Protein AF-A0A947SH26-F1 (afdb_monomer_lite)

Sequence (167 aa):
MDYVLNAITGLGPSLIIAGIAAYLAVWQFRRQKHWEHRFSAYMAILNALYMMTEYSSVFFEAEQNSMPFPDDQKKILAKRYREGQDELWKQVAIGGLVLPRGTIKSIQELLNAARSAQNTMDLLKANADESDVLFRGIETLVAAARKDLGLRDLYLLPMLPRREQSK

Structure (mmCIF, N/CA/C/O backbone):
data_AF-A0A947SH26-F1
#
_entry.id   AF-A0A947SH26-F1
#
loop_
_atom_site.group_PDB
_atom_site.id
_atom_site.type_symbol
_atom_site.label_atom_id
_atom_site.label_alt_id
_atom_site.label_comp_id
_atom_site.label_asym_id
_atom_site.label_entity_id
_atom_site.label_seq_id
_atom_site.pdbx_PDB_ins_code
_atom_site.Cartn_x
_atom_site.Cartn_y
_atom_site.Cartn_z
_atom_site.occupancy
_atom_site.B_iso_or_equiv
_atom_site.auth_seq_id
_atom_site.auth_comp_id
_atom_site.auth_asym_id
_atom_site.auth_atom_id
_atom_site.pdbx_PDB_model_num
ATOM 1 N N . MET A 1 1 ? 46.366 7.787 -48.698 1.00 59.09 1 MET A N 1
ATOM 2 C CA . MET A 1 1 ? 45.012 7.187 -48.607 1.00 59.09 1 MET A CA 1
ATOM 3 C C . MET A 1 1 ? 44.718 6.631 -47.211 1.00 59.09 1 MET A C 1
ATOM 5 O O . MET A 1 1 ? 43.557 6.398 -46.901 1.00 59.09 1 MET A O 1
ATOM 9 N N . ASP A 1 2 ? 45.719 6.512 -46.335 1.00 66.50 2 ASP A N 1
ATOM 10 C CA . ASP A 1 2 ? 45.602 5.853 -45.022 1.00 66.50 2 ASP A CA 1
ATOM 11 C C . ASP A 1 2 ? 44.762 6.630 -43.992 1.00 66.50 2 ASP A C 1
ATOM 13 O O . ASP A 1 2 ? 44.146 6.044 -43.107 1.00 66.50 2 ASP A O 1
ATOM 17 N N . TYR A 1 3 ? 44.646 7.953 -44.145 1.00 68.69 3 TYR A N 1
ATOM 18 C CA . TYR A 1 3 ? 43.836 8.801 -43.261 1.00 68.69 3 TYR A CA 1
ATOM 19 C C . TYR A 1 3 ? 42.326 8.543 -43.370 1.00 68.69 3 TYR A C 1
ATOM 21 O O . TYR A 1 3 ? 41.616 8.635 -42.373 1.00 68.69 3 TYR A O 1
ATOM 29 N N . VAL A 1 4 ? 41.829 8.184 -44.559 1.00 64.19 4 VAL A N 1
ATOM 30 C CA . VAL A 1 4 ? 40.400 7.894 -44.776 1.00 64.19 4 VAL A CA 1
ATOM 31 C C . VAL A 1 4 ? 40.036 6.527 -44.192 1.00 64.19 4 VAL A C 1
ATOM 33 O O . VAL A 1 4 ? 38.981 6.379 -43.580 1.00 64.19 4 VAL A O 1
ATOM 36 N N . LEU A 1 5 ? 40.941 5.548 -44.297 1.00 59.66 5 LEU A N 1
ATOM 37 C CA . LEU A 1 5 ? 40.754 4.220 -43.712 1.00 59.66 5 LEU A CA 1
ATOM 38 C C . LEU A 1 5 ? 40.770 4.269 -42.171 1.00 59.66 5 LEU A C 1
ATOM 40 O O . LEU A 1 5 ? 39.921 3.646 -41.540 1.00 59.66 5 LEU A O 1
ATOM 44 N N . ASN A 1 6 ? 41.665 5.073 -41.578 1.00 60.56 6 ASN A N 1
ATOM 45 C CA . ASN A 1 6 ? 41.752 5.283 -40.125 1.00 60.56 6 ASN A CA 1
ATOM 46 C C . ASN A 1 6 ? 40.577 6.096 -39.551 1.00 60.56 6 ASN A C 1
ATOM 48 O O . ASN A 1 6 ? 40.164 5.877 -38.412 1.00 60.56 6 ASN A O 1
ATOM 52 N N . ALA A 1 7 ? 40.003 7.016 -40.331 1.00 61.31 7 ALA A N 1
ATOM 53 C CA . ALA A 1 7 ? 38.805 7.748 -39.923 1.00 61.31 7 ALA A CA 1
ATOM 54 C C . ALA A 1 7 ? 37.559 6.840 -39.880 1.00 61.31 7 ALA A C 1
ATOM 56 O O . ALA A 1 7 ? 36.752 6.938 -38.956 1.00 61.31 7 ALA A O 1
ATOM 57 N N . ILE A 1 8 ? 37.414 5.917 -40.836 1.00 60.09 8 ILE A N 1
ATOM 58 C CA . ILE A 1 8 ? 36.267 4.994 -40.905 1.00 60.09 8 ILE A CA 1
ATOM 59 C C . ILE A 1 8 ? 36.346 3.916 -39.809 1.00 60.09 8 ILE A C 1
ATOM 61 O O . ILE A 1 8 ? 35.326 3.595 -39.193 1.00 60.09 8 ILE A O 1
ATOM 65 N N . THR A 1 9 ? 37.542 3.402 -39.500 1.00 63.28 9 THR A N 1
ATOM 66 C CA . THR A 1 9 ? 37.737 2.414 -38.421 1.00 63.28 9 THR A CA 1
ATOM 67 C C . THR A 1 9 ? 37.549 2.997 -37.017 1.00 63.28 9 THR A C 1
ATOM 69 O O . THR A 1 9 ? 37.155 2.259 -36.117 1.00 63.28 9 THR A O 1
ATOM 72 N N . GLY A 1 10 ? 37.745 4.307 -36.819 1.00 63.56 10 GLY A N 1
ATOM 73 C CA . GLY A 1 10 ? 37.481 4.980 -35.537 1.00 63.56 10 GLY A CA 1
ATOM 74 C C . GLY A 1 10 ? 36.021 5.413 -35.318 1.00 63.56 10 GLY A C 1
ATOM 75 O O . GLY A 1 10 ? 35.520 5.392 -34.189 1.00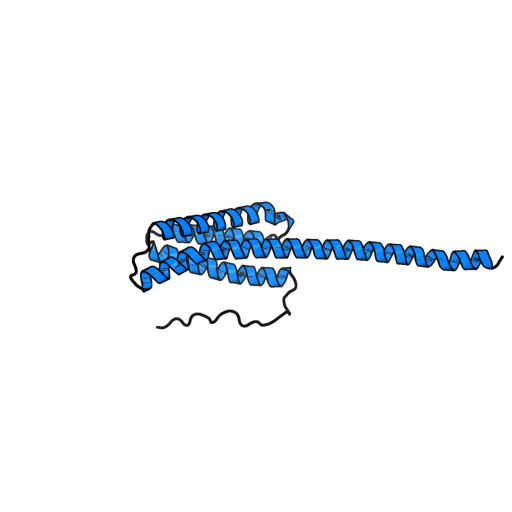 63.56 10 GLY A O 1
ATOM 76 N N . LEU A 1 11 ? 35.308 5.793 -36.384 1.00 69.50 11 LEU A N 1
ATOM 77 C CA . LEU A 1 11 ? 33.949 6.349 -36.282 1.00 69.50 11 LEU A CA 1
ATOM 78 C C . LEU A 1 11 ? 32.844 5.282 -36.232 1.00 69.50 11 LEU A C 1
ATOM 80 O O . LEU A 1 11 ? 31.834 5.476 -35.559 1.00 69.50 11 LEU A O 1
ATOM 84 N N . GLY A 1 12 ? 33.027 4.135 -36.891 1.00 77.12 12 GLY A N 1
ATOM 85 C CA . GLY A 1 12 ? 32.035 3.051 -36.872 1.00 77.12 12 GLY A CA 1
ATOM 86 C C . GLY A 1 12 ? 31.756 2.491 -35.465 1.00 77.12 12 GLY A C 1
ATOM 87 O O . GLY A 1 12 ? 30.602 2.486 -35.029 1.00 77.12 12 GLY A O 1
ATOM 88 N N . PRO A 1 13 ? 32.785 2.061 -34.709 1.00 84.00 13 PRO A N 1
ATOM 89 C CA . PRO A 1 13 ? 32.598 1.484 -33.377 1.00 84.00 13 PRO A CA 1
ATOM 90 C C . PRO A 1 13 ? 32.034 2.476 -32.354 1.00 84.00 13 PRO A C 1
ATOM 92 O O . PRO A 1 13 ? 31.225 2.096 -31.510 1.00 84.00 13 PRO A O 1
ATOM 95 N N . SER A 1 14 ? 32.421 3.753 -32.435 1.00 82.31 14 SER A N 1
ATOM 96 C CA . SER A 1 14 ? 31.967 4.783 -31.492 1.00 82.31 14 SER A CA 1
ATOM 97 C C . SER A 1 14 ? 30.472 5.087 -31.628 1.00 82.31 14 SER A C 1
ATOM 99 O O . SER A 1 14 ? 29.795 5.238 -30.611 1.00 82.31 14 SER A O 1
ATOM 101 N N . LEU A 1 15 ? 29.920 5.071 -32.846 1.00 87.06 15 LEU A N 1
ATOM 102 C CA . LEU A 1 15 ? 28.475 5.207 -33.070 1.00 87.06 15 LEU A CA 1
ATOM 103 C C . LEU A 1 15 ? 27.681 4.014 -32.519 1.00 87.06 15 LEU A C 1
ATOM 105 O O . LEU A 1 15 ? 26.621 4.205 -31.921 1.00 87.06 15 LEU A O 1
ATOM 109 N N . ILE A 1 16 ? 28.203 2.791 -32.662 1.00 88.56 16 ILE A N 1
ATOM 110 C CA . ILE A 1 16 ? 27.569 1.582 -32.112 1.00 88.56 16 ILE A CA 1
ATOM 111 C C . ILE A 1 16 ? 27.560 1.637 -30.580 1.00 88.56 16 ILE A C 1
ATOM 113 O O . ILE A 1 16 ? 26.519 1.414 -29.960 1.00 88.56 16 IL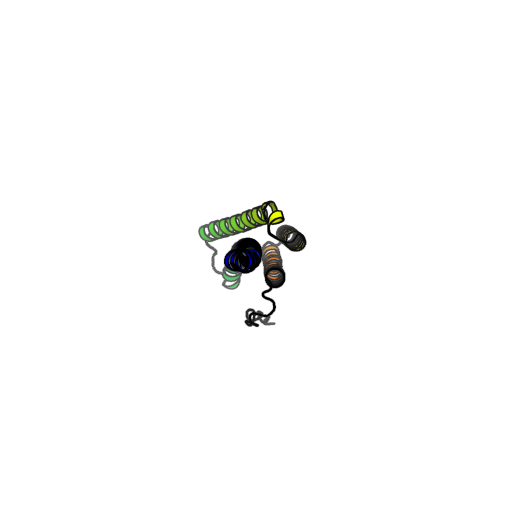E A O 1
ATOM 117 N N . ILE A 1 17 ? 28.694 1.986 -29.965 1.00 90.94 17 ILE A N 1
ATOM 118 C CA . ILE A 1 17 ? 28.809 2.117 -28.505 1.00 90.94 17 ILE A CA 1
ATOM 119 C C . ILE A 1 17 ? 27.865 3.208 -27.987 1.00 90.94 17 ILE A C 1
ATOM 121 O O . ILE A 1 17 ? 27.149 2.974 -27.013 1.00 90.94 17 ILE A O 1
ATOM 125 N N . ALA A 1 18 ? 27.805 4.366 -28.651 1.00 90.81 18 ALA A N 1
ATOM 126 C CA . ALA A 1 18 ? 26.888 5.444 -28.284 1.00 90.81 18 ALA A CA 1
ATOM 127 C C . ALA A 1 18 ? 25.416 5.003 -28.366 1.00 90.81 18 ALA A C 1
ATOM 129 O O . ALA A 1 18 ? 24.635 5.291 -27.457 1.00 90.81 18 ALA A O 1
ATOM 130 N N . GLY A 1 19 ? 25.043 4.249 -29.406 1.00 92.69 19 GLY A N 1
ATOM 131 C CA . GLY A 1 19 ? 23.696 3.693 -29.552 1.00 92.69 19 GLY A CA 1
ATOM 132 C C . GLY A 1 19 ? 23.328 2.712 -28.434 1.00 92.69 19 GLY A C 1
ATOM 133 O O . GLY A 1 19 ? 22.252 2.823 -27.843 1.00 92.69 19 GLY A O 1
ATOM 134 N N . ILE A 1 20 ? 24.235 1.792 -28.090 1.00 93.81 20 ILE A N 1
ATOM 135 C CA . ILE A 1 20 ? 24.034 0.832 -26.992 1.00 93.81 20 ILE A CA 1
ATOM 136 C C . ILE A 1 20 ? 23.919 1.563 -25.651 1.00 93.81 20 ILE A C 1
ATOM 138 O O . ILE A 1 20 ? 23.008 1.277 -24.873 1.00 93.81 20 ILE A O 1
ATOM 142 N N . ALA A 1 21 ? 24.800 2.530 -25.389 1.00 92.06 21 ALA A N 1
ATOM 143 C CA . ALA A 1 21 ? 24.772 3.317 -24.161 1.00 92.06 21 ALA A CA 1
ATOM 144 C C . ALA A 1 21 ? 23.452 4.091 -24.013 1.00 92.06 21 ALA A C 1
ATOM 146 O O . ALA A 1 21 ? 22.831 4.046 -22.951 1.00 92.06 21 ALA A O 1
ATOM 147 N N . ALA A 1 22 ? 22.977 4.736 -25.084 1.00 93.12 22 ALA A N 1
ATOM 148 C CA . ALA A 1 22 ? 21.700 5.446 -25.084 1.00 93.12 22 ALA A CA 1
ATOM 149 C C . ALA A 1 22 ? 20.514 4.500 -24.828 1.00 93.12 22 ALA A C 1
ATOM 151 O O . ALA A 1 22 ? 19.639 4.806 -24.014 1.00 93.12 22 ALA A O 1
ATOM 152 N N . TYR A 1 23 ? 20.498 3.327 -25.468 1.00 92.88 23 TYR A N 1
ATOM 153 C CA . TYR A 1 23 ? 19.465 2.314 -25.245 1.00 92.88 23 TYR A CA 1
ATOM 154 C C . TYR A 1 23 ? 19.439 1.826 -23.788 1.00 92.88 23 TYR A C 1
ATOM 156 O O . TYR A 1 23 ? 18.374 1.790 -23.165 1.00 92.88 23 TYR A O 1
ATOM 164 N N . LEU A 1 24 ? 20.607 1.506 -23.221 1.00 92.75 24 LEU A N 1
ATOM 165 C CA . LEU A 1 24 ? 20.733 1.074 -21.827 1.00 92.75 24 LEU A CA 1
ATOM 166 C C . LEU A 1 24 ? 20.297 2.167 -20.849 1.00 92.75 24 LEU A C 1
ATOM 168 O O . LEU A 1 24 ? 19.579 1.867 -19.895 1.00 92.75 24 LEU A O 1
ATOM 172 N N . ALA A 1 25 ? 20.661 3.424 -21.107 1.00 91.44 25 ALA A N 1
ATOM 173 C CA . ALA A 1 25 ? 20.253 4.555 -20.282 1.00 91.44 25 ALA A CA 1
ATOM 174 C C . ALA A 1 25 ? 18.725 4.721 -20.262 1.00 91.44 25 ALA A C 1
ATOM 176 O O . ALA A 1 25 ? 18.125 4.837 -19.192 1.00 91.44 25 ALA A O 1
ATOM 177 N N . VAL A 1 26 ? 18.069 4.659 -21.428 1.00 93.75 26 VAL A N 1
ATOM 178 C CA . VAL A 1 26 ? 16.600 4.732 -21.521 1.00 93.75 26 VAL A CA 1
ATOM 179 C C . VAL A 1 26 ? 15.944 3.550 -20.809 1.00 93.75 26 VAL A C 1
ATOM 181 O O . VAL A 1 26 ? 14.953 3.727 -20.094 1.00 93.75 26 VAL A O 1
ATOM 184 N N . TRP A 1 27 ? 16.482 2.345 -20.983 1.00 92.69 27 TRP A N 1
ATOM 185 C CA . TRP A 1 27 ? 15.967 1.149 -20.324 1.00 92.69 27 TRP A CA 1
ATOM 186 C C . TRP A 1 27 ? 16.087 1.238 -18.797 1.00 92.69 27 TRP A C 1
ATOM 188 O O . TRP A 1 27 ? 15.107 0.998 -18.086 1.00 92.69 27 TRP A O 1
ATOM 198 N N . GLN A 1 28 ? 17.251 1.650 -18.292 1.00 93.31 28 GLN A N 1
ATOM 199 C CA . GLN A 1 28 ? 17.493 1.851 -16.867 1.00 93.31 28 GLN A CA 1
ATOM 200 C C . GLN A 1 28 ? 16.559 2.916 -16.288 1.00 93.31 28 GLN A C 1
ATOM 202 O O . GLN A 1 28 ? 15.940 2.673 -15.253 1.00 93.31 28 GLN A O 1
ATOM 207 N N . PHE A 1 29 ? 16.392 4.047 -16.976 1.00 92.81 29 PHE A N 1
ATOM 208 C CA . PHE A 1 29 ? 15.495 5.116 -16.543 1.00 92.81 29 PHE A CA 1
ATOM 209 C C . PHE A 1 29 ? 14.039 4.643 -16.444 1.00 92.81 29 PHE A C 1
ATOM 211 O O . PHE A 1 29 ? 13.371 4.876 -15.438 1.00 92.81 29 PHE A O 1
ATOM 218 N N . ARG A 1 30 ? 13.543 3.909 -17.451 1.00 92.50 30 ARG A N 1
ATOM 219 C CA . ARG A 1 30 ? 12.188 3.329 -17.411 1.00 92.50 30 ARG A CA 1
ATOM 220 C C . ARG A 1 30 ? 12.024 2.358 -16.248 1.00 92.50 30 ARG A C 1
ATOM 222 O O . ARG A 1 30 ? 10.996 2.385 -15.579 1.00 92.50 30 ARG A O 1
ATOM 229 N N . ARG A 1 31 ? 13.032 1.520 -15.992 1.00 91.44 31 ARG A N 1
ATOM 230 C CA . ARG A 1 31 ? 13.019 0.565 -14.880 1.00 91.44 31 ARG A CA 1
ATOM 231 C C . ARG A 1 31 ? 13.014 1.269 -13.522 1.00 91.44 31 ARG A C 1
ATOM 233 O O . ARG A 1 31 ? 12.243 0.867 -12.657 1.00 91.44 31 ARG A O 1
ATOM 240 N N . GLN A 1 32 ? 13.828 2.310 -13.347 1.00 92.81 32 GLN A N 1
ATOM 241 C CA . GLN A 1 32 ? 13.851 3.128 -12.130 1.00 92.81 32 GLN A CA 1
ATOM 242 C C . GLN A 1 32 ? 12.503 3.812 -11.904 1.00 92.81 32 GLN A C 1
ATOM 244 O O . GLN A 1 32 ? 11.894 3.623 -10.858 1.00 92.81 32 GLN A O 1
ATOM 249 N N . LYS A 1 33 ? 11.969 4.487 -12.925 1.00 94.12 33 LYS A N 1
ATOM 250 C CA . LYS A 1 33 ? 10.671 5.163 -12.839 1.00 94.12 33 LYS A CA 1
ATOM 251 C C . LYS A 1 33 ? 9.522 4.198 -12.536 1.00 94.12 33 LYS A C 1
ATOM 253 O O . LYS A 1 33 ? 8.643 4.496 -11.733 1.00 94.12 33 LYS A O 1
ATOM 258 N N . HIS A 1 34 ? 9.530 3.013 -13.147 1.00 92.25 34 HIS A N 1
ATOM 259 C CA . HIS A 1 34 ? 8.541 1.972 -12.853 1.00 92.25 34 HIS A CA 1
ATOM 260 C C . HIS A 1 34 ? 8.649 1.461 -11.412 1.00 92.25 34 HIS A C 1
ATOM 262 O O . HIS A 1 34 ? 7.633 1.254 -10.749 1.00 92.25 34 HIS A O 1
ATOM 268 N N . TRP A 1 35 ? 9.874 1.289 -10.909 1.00 93.81 35 TRP A N 1
ATOM 269 C CA . TRP A 1 35 ? 10.126 0.919 -9.517 1.00 93.81 35 TRP A CA 1
ATOM 270 C C . TRP A 1 35 ? 9.635 2.001 -8.544 1.00 93.81 35 TRP A C 1
ATOM 272 O O . TRP A 1 35 ? 8.934 1.678 -7.588 1.00 93.81 35 TRP A O 1
ATOM 282 N N . GLU A 1 36 ? 9.909 3.277 -8.822 1.00 94.62 36 GLU A N 1
ATOM 283 C CA . GLU A 1 36 ? 9.442 4.418 -8.019 1.00 94.62 36 GLU A CA 1
ATOM 284 C C . GLU A 1 36 ? 7.914 4.494 -7.967 1.00 94.62 36 GLU A C 1
ATOM 286 O O . GLU A 1 36 ? 7.338 4.659 -6.892 1.00 94.62 36 GLU A O 1
ATOM 291 N N . HIS A 1 37 ? 7.239 4.312 -9.107 1.00 94.88 37 HIS A N 1
ATOM 292 C CA . HIS A 1 37 ? 5.777 4.279 -9.151 1.00 94.88 37 HIS A CA 1
ATOM 293 C C . HIS A 1 37 ? 5.205 3.140 -8.304 1.00 94.88 37 HIS A C 1
ATOM 295 O O . HIS A 1 37 ? 4.245 3.354 -7.564 1.00 94.88 37 HIS A O 1
ATOM 301 N N . ARG A 1 38 ? 5.809 1.946 -8.357 1.00 94.31 38 ARG A N 1
ATOM 302 C CA . ARG A 1 38 ? 5.409 0.815 -7.505 1.00 94.31 38 ARG A CA 1
ATOM 303 C C . ARG A 1 38 ? 5.620 1.103 -6.033 1.00 94.31 38 ARG A C 1
ATOM 305 O O . ARG A 1 38 ? 4.709 0.878 -5.243 1.00 94.31 38 ARG A O 1
ATOM 312 N N . PHE A 1 39 ? 6.792 1.612 -5.671 1.00 95.31 39 PHE A N 1
ATOM 313 C CA . PHE A 1 39 ? 7.101 1.979 -4.296 1.00 95.31 39 PHE A CA 1
ATOM 314 C C . PHE A 1 39 ? 6.099 3.010 -3.764 1.00 95.31 39 PHE A C 1
ATOM 316 O O . PHE A 1 39 ? 5.522 2.817 -2.697 1.00 95.31 39 PHE A O 1
ATOM 323 N N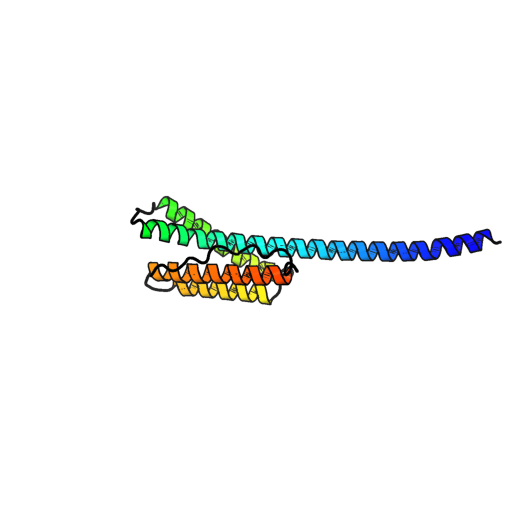 . SER A 1 40 ? 5.818 4.055 -4.546 1.00 95.81 40 SER A N 1
ATOM 324 C CA . SER A 1 40 ? 4.835 5.084 -4.202 1.00 95.81 40 SER A CA 1
ATOM 325 C C . SER A 1 40 ? 3.424 4.511 -4.028 1.00 95.81 40 SER A C 1
ATOM 327 O O . SER A 1 40 ? 2.763 4.833 -3.042 1.00 95.81 40 SER A O 1
ATOM 329 N N . ALA A 1 41 ? 2.986 3.613 -4.917 1.00 95.75 41 ALA A N 1
ATOM 330 C CA . ALA A 1 41 ? 1.690 2.947 -4.798 1.00 95.75 41 ALA A CA 1
ATOM 331 C C . ALA A 1 41 ? 1.602 2.087 -3.524 1.00 95.75 41 ALA A C 1
ATOM 333 O O . ALA A 1 41 ? 0.623 2.177 -2.784 1.00 95.75 41 ALA A O 1
ATOM 334 N N . TYR A 1 42 ? 2.643 1.304 -3.217 1.00 95.88 42 TYR A N 1
ATOM 335 C CA . TYR A 1 42 ? 2.705 0.529 -1.976 1.00 95.88 42 TYR A CA 1
ATOM 336 C C . TYR A 1 42 ? 2.672 1.420 -0.731 1.00 95.88 42 TYR A C 1
ATOM 338 O O . TYR A 1 42 ? 1.936 1.119 0.204 1.00 95.88 42 TYR A O 1
ATOM 346 N N . MET A 1 43 ? 3.411 2.532 -0.721 1.00 96.38 43 MET A N 1
ATOM 347 C CA . MET A 1 43 ? 3.385 3.486 0.392 1.00 96.38 43 MET A CA 1
ATOM 348 C C . MET A 1 43 ? 2.002 4.116 0.582 1.00 96.38 43 MET A C 1
ATOM 350 O O . MET A 1 43 ? 1.544 4.234 1.715 1.00 96.38 43 MET A O 1
ATOM 354 N N . ALA A 1 44 ? 1.313 4.473 -0.505 1.00 96.19 44 ALA A N 1
ATOM 355 C CA . ALA A 1 44 ? -0.052 4.992 -0.435 1.00 96.19 44 ALA A CA 1
ATOM 356 C C . ALA A 1 44 ? -1.018 3.962 0.176 1.00 96.19 44 ALA A C 1
ATOM 358 O O . ALA A 1 44 ? -1.777 4.300 1.081 1.00 96.19 44 ALA A O 1
ATOM 359 N N . ILE A 1 45 ? -0.931 2.697 -0.250 1.00 96.50 45 ILE A N 1
ATOM 360 C CA . ILE A 1 45 ? -1.736 1.589 0.290 1.00 96.50 45 ILE A CA 1
ATOM 361 C C . ILE A 1 45 ? -1.457 1.365 1.781 1.00 96.50 45 ILE A C 1
ATOM 363 O O . ILE A 1 45 ? -2.391 1.243 2.569 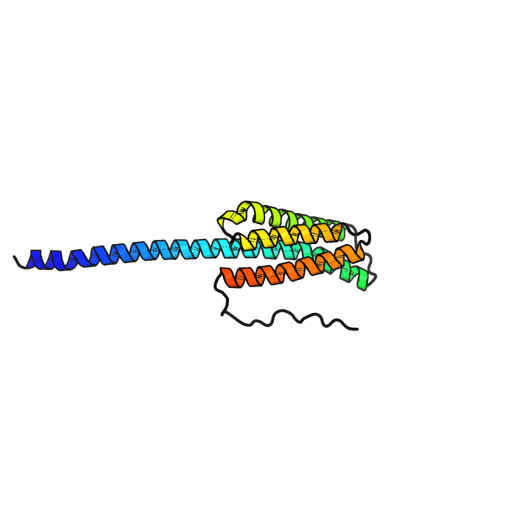1.00 96.50 45 ILE A O 1
ATOM 367 N N . LEU A 1 46 ? -0.184 1.314 2.180 1.00 95.94 46 LEU A N 1
ATOM 368 C CA . LEU A 1 46 ? 0.197 1.081 3.575 1.00 95.94 46 LEU A CA 1
ATOM 369 C C . LEU A 1 46 ? -0.233 2.235 4.484 1.00 95.94 46 LEU A C 1
ATOM 371 O O . LEU A 1 46 ? -0.747 1.988 5.570 1.00 95.94 46 LEU A O 1
ATOM 375 N N . ASN A 1 47 ? -0.090 3.481 4.028 1.00 96.31 47 ASN A N 1
ATOM 376 C CA . ASN A 1 47 ? -0.572 4.648 4.765 1.00 96.31 47 ASN A CA 1
ATOM 377 C C . ASN A 1 47 ? -2.097 4.629 4.917 1.00 96.31 47 ASN A C 1
ATOM 379 O O . ASN A 1 47 ? -2.607 4.914 5.996 1.00 96.31 47 ASN A O 1
ATOM 383 N N . ALA A 1 48 ? -2.823 4.258 3.862 1.00 96.38 48 ALA A N 1
ATOM 384 C CA . ALA A 1 48 ? -4.274 4.151 3.897 1.00 96.38 48 ALA A CA 1
ATOM 385 C C . ALA A 1 48 ? -4.748 3.064 4.883 1.00 96.38 48 ALA A C 1
ATOM 387 O O . ALA A 1 48 ? -5.652 3.305 5.681 1.00 96.38 48 ALA A O 1
ATOM 388 N N . LEU A 1 49 ? -4.081 1.904 4.907 1.00 95.00 49 LEU A N 1
ATOM 389 C CA . LEU A 1 49 ? -4.339 0.858 5.904 1.00 95.00 49 LEU A CA 1
ATOM 390 C C . LEU A 1 49 ? -4.015 1.318 7.323 1.00 95.00 49 LEU A C 1
ATOM 392 O O . LEU A 1 49 ? -4.781 1.044 8.242 1.00 95.00 49 LEU A O 1
ATOM 396 N N . TYR A 1 50 ? -2.916 2.050 7.504 1.00 94.00 50 TYR A N 1
ATOM 397 C CA . TYR A 1 50 ? -2.553 2.603 8.803 1.00 94.00 50 TYR A CA 1
ATOM 398 C C . TYR A 1 50 ? -3.637 3.553 9.340 1.00 94.00 50 TYR A C 1
ATOM 400 O O . TYR A 1 50 ? -4.049 3.423 10.494 1.00 94.00 50 TYR A O 1
ATOM 408 N N . MET A 1 51 ? -4.172 4.439 8.489 1.00 93.62 51 MET A N 1
ATOM 409 C CA . MET A 1 51 ? -5.297 5.320 8.845 1.00 93.62 51 MET A CA 1
ATOM 410 C C . MET A 1 51 ? -6.535 4.533 9.294 1.00 93.62 51 MET A C 1
ATOM 412 O O . MET A 1 51 ? -7.232 4.960 10.212 1.00 93.62 51 MET A O 1
ATOM 416 N N . MET A 1 52 ? -6.797 3.375 8.682 1.00 93.31 52 MET A N 1
ATOM 417 C CA . MET A 1 52 ? -7.895 2.499 9.097 1.00 93.31 52 MET A CA 1
ATOM 418 C C . MET A 1 52 ? -7.613 1.821 10.446 1.00 93.31 52 MET A C 1
ATOM 420 O O . MET A 1 52 ? -8.511 1.739 11.280 1.00 93.31 52 MET A O 1
ATOM 424 N N . THR A 1 53 ? -6.374 1.389 10.706 1.00 92.44 53 THR A N 1
ATOM 425 C CA . THR A 1 53 ? -6.008 0.757 11.989 1.00 92.44 53 THR A CA 1
ATOM 426 C C . THR A 1 53 ? -5.994 1.725 13.175 1.00 92.44 53 THR A C 1
ATOM 428 O O . THR A 1 53 ? -6.258 1.303 14.300 1.00 92.44 53 THR A O 1
ATOM 431 N N . GLU A 1 54 ? -5.726 3.016 12.938 1.00 90.06 54 GLU A N 1
ATOM 432 C CA . GLU A 1 54 ? -5.660 4.045 13.988 1.00 90.06 54 GLU A CA 1
ATOM 433 C C . GLU A 1 54 ? -7.002 4.200 14.724 1.00 90.06 54 GLU A C 1
ATOM 435 O O . GLU A 1 54 ? -7.032 4.360 15.945 1.00 90.06 54 GLU A O 1
ATOM 440 N N . TYR A 1 55 ? -8.125 4.096 14.001 1.00 85.62 55 TYR A N 1
ATOM 441 C CA . TYR A 1 55 ? -9.462 4.141 14.602 1.00 85.62 55 TYR A CA 1
ATOM 442 C C . TYR A 1 55 ? -9.619 3.058 15.673 1.00 85.62 55 TYR A C 1
ATOM 444 O O . TYR A 1 55 ? -10.005 3.347 16.808 1.00 85.62 55 TYR A O 1
ATOM 452 N N . SER A 1 56 ? -9.272 1.821 15.327 1.00 84.31 56 SER A N 1
ATOM 453 C CA . SER A 1 56 ? -9.465 0.685 16.217 1.00 84.31 56 SER A CA 1
ATOM 454 C C . SER A 1 56 ? -8.478 0.661 17.377 1.00 84.31 56 SER A C 1
ATOM 456 O O . SER A 1 56 ? -8.858 0.270 18.478 1.00 84.31 56 SER A O 1
ATOM 458 N N . SER A 1 57 ? -7.231 1.107 17.175 1.00 85.81 57 SER A N 1
ATOM 459 C CA . SER A 1 57 ? -6.253 1.176 18.267 1.00 85.81 57 SER A CA 1
ATOM 460 C C . SER A 1 57 ? -6.679 2.167 19.347 1.00 85.81 57 SER A C 1
ATOM 462 O O . SER A 1 57 ? -6.616 1.835 20.528 1.00 85.81 57 SER A O 1
ATOM 464 N N . VAL A 1 58 ? -7.159 3.350 18.946 1.00 86.44 58 VAL A N 1
ATOM 465 C CA . VAL A 1 58 ? -7.612 4.376 19.896 1.00 86.44 58 VAL A CA 1
ATOM 466 C C . VAL A 1 58 ? -8.914 3.951 20.575 1.00 86.44 58 VAL A C 1
ATOM 468 O O . VAL A 1 58 ? -9.061 4.133 21.782 1.00 86.44 58 VAL A O 1
ATOM 471 N N . PHE A 1 59 ? -9.847 3.350 19.827 1.00 83.44 59 PHE A N 1
ATOM 472 C CA . PHE A 1 59 ? -11.090 2.830 20.397 1.00 83.44 59 PHE A CA 1
ATOM 473 C C . PHE A 1 59 ? -10.815 1.770 21.475 1.00 83.44 59 PHE A C 1
ATOM 475 O O . PHE A 1 59 ? -11.343 1.864 22.581 1.00 83.44 59 PHE A O 1
ATOM 482 N N . PHE A 1 60 ? -9.933 0.810 21.177 1.00 83.06 60 PHE A N 1
ATOM 483 C CA . PHE A 1 60 ? -9.564 -0.255 22.108 1.00 83.06 60 PHE A CA 1
ATOM 484 C C . PHE A 1 60 ? -8.856 0.282 23.360 1.00 83.06 60 PHE A C 1
ATOM 486 O O . PHE A 1 60 ? -9.131 -0.173 24.466 1.00 83.06 60 PHE A O 1
ATOM 493 N N . GLU A 1 61 ? -7.966 1.269 23.213 1.00 85.50 61 GLU A N 1
ATOM 494 C CA . GLU A 1 61 ? -7.273 1.892 24.347 1.00 85.50 61 GLU A CA 1
ATOM 495 C C . GLU A 1 61 ? -8.231 2.672 25.261 1.00 85.50 61 GLU A C 1
ATOM 497 O O . GLU A 1 61 ? -8.129 2.578 26.486 1.00 85.50 61 GLU A O 1
ATOM 502 N N . ALA A 1 62 ? -9.187 3.412 24.691 1.00 86.06 62 ALA A N 1
ATOM 503 C CA . ALA A 1 62 ? -10.195 4.130 25.471 1.00 86.06 62 ALA A CA 1
ATOM 504 C C . ALA A 1 62 ? -11.063 3.161 26.287 1.00 86.06 62 ALA A C 1
ATOM 506 O O . ALA A 1 62 ? -11.294 3.376 27.478 1.00 86.06 62 ALA A O 1
ATOM 507 N N . GLU A 1 63 ? -11.486 2.064 25.666 1.00 84.06 63 GLU A N 1
ATOM 508 C CA . GLU A 1 63 ? -12.306 1.043 26.307 1.00 84.06 63 GLU A CA 1
ATOM 509 C C . GLU A 1 63 ? -11.551 0.259 27.384 1.00 84.06 63 GLU A C 1
ATOM 511 O O . GLU A 1 63 ? -12.053 0.111 28.500 1.00 84.06 63 GLU A O 1
ATOM 516 N N . GLN A 1 64 ? -10.315 -0.165 27.099 1.00 85.62 64 GLN A N 1
ATOM 517 C CA . GLN A 1 64 ? -9.458 -0.860 28.062 1.00 85.62 64 GLN A CA 1
ATOM 518 C C . GLN A 1 64 ? -9.230 -0.027 29.330 1.00 85.62 64 GLN A C 1
ATOM 520 O O . GLN A 1 64 ? -9.191 -0.571 30.433 1.00 85.62 64 GLN A O 1
ATOM 525 N N . ASN A 1 65 ? -9.111 1.293 29.184 1.00 88.00 65 ASN A N 1
ATOM 526 C CA . ASN A 1 65 ? -8.917 2.210 30.303 1.00 88.00 65 ASN A CA 1
ATOM 527 C C . ASN A 1 65 ? -10.232 2.737 30.905 1.00 88.00 65 ASN A C 1
ATOM 529 O O . ASN A 1 65 ? -10.188 3.587 31.795 1.00 88.00 65 ASN A O 1
ATOM 533 N N . SER A 1 66 ? -11.396 2.270 30.430 1.00 86.88 66 SER A N 1
ATOM 534 C CA . SER A 1 66 ? -12.718 2.787 30.826 1.00 86.88 66 SER A CA 1
ATOM 535 C C . SER A 1 66 ? -12.826 4.317 30.713 1.00 86.88 66 SER A C 1
ATOM 537 O O . SER A 1 66 ? -13.535 4.965 31.487 1.00 86.88 66 SER A O 1
ATOM 539 N N . MET A 1 67 ? -12.095 4.913 29.767 1.00 86.12 67 MET A N 1
ATOM 540 C CA . MET A 1 67 ? -12.097 6.352 29.542 1.00 86.12 67 MET A CA 1
ATOM 541 C C . MET A 1 67 ? -13.261 6.737 28.623 1.00 86.12 67 MET A C 1
ATOM 543 O O . MET A 1 67 ? -13.525 6.048 27.635 1.00 86.12 67 MET A O 1
ATOM 547 N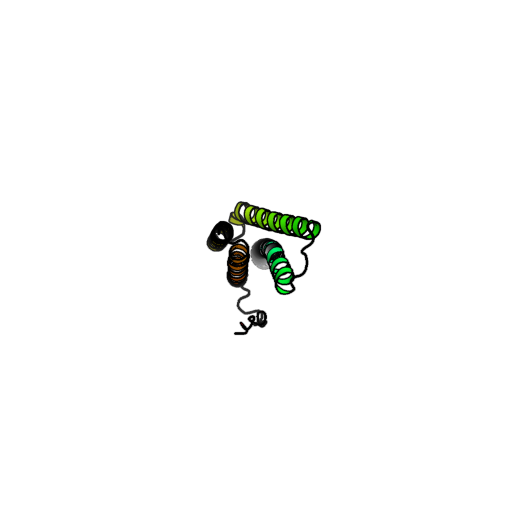 N . PRO A 1 68 ? -13.950 7.859 28.896 1.00 82.75 68 PRO A N 1
ATOM 548 C CA . PRO A 1 68 ? -14.956 8.369 27.980 1.00 82.75 68 PRO A CA 1
ATOM 549 C C . PRO A 1 68 ? -14.284 8.743 26.659 1.00 82.75 68 PRO A C 1
ATOM 551 O O . PRO A 1 68 ? -13.361 9.555 26.632 1.00 82.75 68 PRO A O 1
ATOM 554 N N . PHE A 1 69 ? -14.756 8.157 25.561 1.00 81.75 69 PHE A N 1
ATOM 555 C CA . PHE A 1 69 ? -14.251 8.453 24.228 1.00 81.75 69 PHE A CA 1
ATOM 556 C C . PHE A 1 69 ? -14.976 9.685 23.666 1.00 81.75 69 PHE A C 1
ATOM 558 O O . PHE A 1 69 ? -16.174 9.591 23.386 1.00 81.75 69 PHE A O 1
ATOM 565 N N . PRO A 1 70 ? -14.311 10.850 23.522 1.00 86.31 70 PRO A N 1
ATOM 566 C CA . PRO A 1 70 ? -14.997 12.080 23.141 1.00 86.31 70 PRO A CA 1
ATOM 567 C C . PRO A 1 70 ? -15.608 11.971 21.741 1.00 86.31 70 PRO A C 1
ATOM 569 O O . PRO A 1 70 ? -14.933 11.562 20.791 1.00 86.31 70 PRO A O 1
ATOM 572 N N . ASP A 1 71 ? -16.858 12.410 21.583 1.00 87.50 71 ASP A N 1
ATOM 573 C CA . ASP A 1 71 ? -17.581 12.331 20.306 1.00 87.50 71 ASP A CA 1
ATOM 574 C C . ASP A 1 71 ? -16.845 13.031 19.152 1.00 87.50 71 ASP A C 1
ATOM 576 O O . ASP A 1 71 ? -16.887 12.574 18.007 1.00 87.50 71 ASP A O 1
ATOM 580 N N . ASP A 1 72 ? -16.128 14.118 19.442 1.00 89.88 72 ASP A N 1
ATOM 581 C CA . ASP A 1 72 ? -15.345 14.844 18.441 1.00 89.88 72 ASP A CA 1
ATOM 582 C C . ASP A 1 72 ? -14.144 14.029 17.946 1.00 89.88 72 ASP A C 1
ATOM 584 O O . ASP A 1 72 ? -13.885 13.980 16.741 1.00 89.88 72 ASP A O 1
ATOM 588 N N . GLN A 1 73 ? -13.456 13.309 18.839 1.00 88.12 73 GLN A N 1
ATOM 589 C CA . GLN A 1 73 ? -12.369 12.405 18.449 1.00 88.12 73 GLN A CA 1
ATOM 590 C C . GLN A 1 73 ? -12.901 11.227 17.636 1.00 88.12 73 GLN A C 1
ATOM 592 O O . GLN A 1 73 ? -12.328 10.886 16.599 1.00 88.12 73 GLN A O 1
ATOM 597 N N . LYS A 1 74 ? -14.047 10.664 18.036 1.00 88.44 74 LYS A N 1
ATOM 598 C CA . LYS A 1 74 ? -14.718 9.595 17.288 1.00 88.44 74 LYS A CA 1
ATOM 599 C C . LYS A 1 74 ? -15.055 10.025 15.861 1.00 88.44 74 LYS A C 1
ATOM 601 O O . LYS A 1 74 ? -14.813 9.269 14.921 1.00 88.44 74 LYS A O 1
ATOM 606 N N . LYS A 1 75 ? -15.562 11.249 15.668 1.00 91.50 75 LYS A N 1
ATOM 607 C CA . LYS A 1 75 ? -15.840 11.809 14.331 1.00 91.50 75 LYS A CA 1
ATOM 608 C C . LYS A 1 75 ? -14.571 11.980 13.496 1.00 91.50 75 LYS A C 1
ATOM 610 O O . LYS A 1 75 ? -14.595 11.659 12.307 1.00 91.50 75 LYS A O 1
ATOM 615 N N . ILE A 1 76 ? -13.482 12.470 14.094 1.00 92.81 76 ILE A N 1
ATOM 616 C CA . ILE A 1 76 ? -12.190 12.640 13.409 1.00 92.81 76 ILE A CA 1
ATOM 617 C C . ILE A 1 76 ? -11.643 11.285 12.958 1.00 92.81 76 ILE A C 1
ATOM 619 O O . ILE A 1 76 ? -11.280 11.131 11.792 1.00 92.81 76 ILE A O 1
ATOM 623 N N . LEU A 1 77 ? -11.629 10.292 13.845 1.00 91.12 77 LEU A N 1
ATOM 624 C CA . LEU A 1 77 ? -11.102 8.965 13.535 1.00 91.12 77 LEU A CA 1
ATOM 625 C C . LEU A 1 77 ? -11.988 8.231 12.522 1.00 91.12 77 LEU A C 1
ATOM 627 O O . LEU A 1 77 ? -11.469 7.651 11.575 1.00 91.12 77 LEU A O 1
ATOM 631 N N . ALA A 1 78 ? -13.317 8.333 12.630 1.00 90.75 78 ALA A N 1
ATOM 632 C CA . ALA A 1 78 ? -14.231 7.783 11.625 1.00 90.75 78 ALA A CA 1
ATOM 633 C C . ALA A 1 78 ? -14.047 8.444 10.247 1.00 90.75 78 ALA A C 1
ATOM 635 O O . ALA A 1 78 ? -14.190 7.794 9.211 1.00 90.75 78 ALA A O 1
ATOM 636 N N . LYS A 1 79 ? -13.722 9.743 10.211 1.00 94.75 79 LYS A N 1
ATOM 637 C CA . LYS A 1 79 ? -13.372 10.437 8.968 1.00 94.75 79 LYS A CA 1
ATOM 638 C C . LYS A 1 79 ? -12.063 9.897 8.384 1.00 94.75 79 LYS A C 1
ATOM 640 O O . LYS A 1 79 ? -12.074 9.528 7.216 1.00 94.75 79 LYS A O 1
ATOM 645 N N . ARG A 1 80 ? -10.993 9.791 9.180 1.00 94.06 80 ARG A N 1
ATOM 646 C CA . ARG A 1 80 ? -9.700 9.230 8.735 1.00 94.06 80 ARG A CA 1
ATOM 647 C C . ARG A 1 80 ? -9.827 7.796 8.236 1.00 94.06 80 ARG A C 1
ATOM 649 O O . ARG A 1 80 ? -9.252 7.452 7.211 1.00 94.06 80 ARG A O 1
ATOM 656 N N . TYR A 1 81 ? -10.621 6.986 8.930 1.00 93.75 81 TYR A N 1
ATOM 657 C CA . TYR A 1 81 ? -10.917 5.623 8.515 1.00 93.75 81 TYR A CA 1
ATOM 658 C C . TYR A 1 81 ? -11.538 5.601 7.108 1.00 93.75 81 TYR A C 1
ATOM 660 O O . TYR A 1 81 ? -11.061 4.881 6.233 1.00 93.75 81 TYR A O 1
ATOM 668 N N . ARG A 1 82 ? -12.563 6.434 6.859 1.00 94.06 82 ARG A N 1
ATOM 669 C CA . ARG A 1 82 ? -13.190 6.544 5.530 1.00 94.06 82 ARG A CA 1
ATOM 670 C C . ARG A 1 82 ? -12.215 7.045 4.470 1.00 94.06 82 ARG A C 1
ATOM 672 O O . ARG A 1 82 ? -12.179 6.482 3.388 1.00 94.06 82 ARG A O 1
ATOM 679 N N . GLU A 1 83 ? -11.396 8.044 4.790 1.00 95.88 83 GLU A N 1
ATOM 680 C CA . GLU A 1 83 ? -10.361 8.548 3.878 1.00 95.88 83 GLU A CA 1
ATOM 681 C C . GLU A 1 83 ? -9.346 7.453 3.507 1.00 95.88 83 GLU A C 1
ATOM 683 O O . GLU A 1 83 ? -8.990 7.318 2.337 1.00 95.88 83 GLU A O 1
ATOM 688 N N . GLY A 1 84 ? -8.932 6.623 4.469 1.00 95.00 84 GLY A N 1
ATOM 689 C CA . GLY A 1 84 ? -8.085 5.456 4.212 1.00 95.00 84 GLY A CA 1
ATOM 690 C C . GLY A 1 84 ? -8.777 4.417 3.325 1.00 95.00 84 GLY A C 1
ATOM 691 O O . GLY A 1 84 ? -8.192 3.923 2.361 1.00 95.00 84 GLY A O 1
ATOM 692 N N . GLN A 1 85 ? -10.050 4.126 3.586 1.00 94.75 85 GLN A N 1
ATOM 693 C CA . GLN A 1 85 ? -10.831 3.199 2.766 1.00 94.75 85 GLN A CA 1
ATOM 694 C C . GLN A 1 85 ? -11.003 3.706 1.322 1.00 94.75 85 GLN A C 1
ATOM 696 O O . GLN A 1 85 ? -10.814 2.939 0.373 1.00 94.75 85 GLN A O 1
ATOM 701 N N . ASP A 1 86 ? -11.315 4.988 1.145 1.00 95.50 86 ASP A N 1
ATOM 702 C CA . ASP A 1 86 ? -11.465 5.628 -0.165 1.00 95.50 86 ASP A CA 1
ATOM 703 C C . ASP A 1 86 ? -10.139 5.634 -0.938 1.00 95.50 86 ASP A C 1
ATOM 705 O O . ASP A 1 86 ? -10.108 5.307 -2.130 1.00 95.50 86 ASP A O 1
ATOM 709 N N . GLU A 1 87 ? -9.022 5.939 -0.268 1.00 95.38 87 GLU A N 1
ATOM 710 C CA . GLU A 1 87 ? -7.698 5.885 -0.891 1.00 95.38 87 GLU A CA 1
ATOM 711 C C . GLU A 1 87 ? -7.341 4.449 -1.301 1.00 95.38 87 GLU A C 1
ATOM 713 O O . GLU A 1 87 ? -6.846 4.251 -2.408 1.00 95.38 87 GLU A O 1
ATOM 718 N N . LEU A 1 88 ? -7.661 3.425 -0.501 1.00 94.94 88 LEU A N 1
ATOM 719 C CA . LEU A 1 88 ? -7.468 2.026 -0.910 1.00 94.94 88 LEU A CA 1
ATOM 720 C C . LEU A 1 88 ? -8.270 1.666 -2.159 1.00 94.94 88 LEU A C 1
ATOM 722 O O . LEU A 1 88 ? -7.723 1.056 -3.081 1.00 94.94 88 LEU A O 1
ATOM 726 N N . TRP A 1 89 ? -9.544 2.054 -2.227 1.00 94.06 89 TRP A N 1
ATOM 727 C CA . TRP A 1 89 ? -10.370 1.813 -3.412 1.00 94.06 89 TRP A CA 1
ATOM 728 C C . TRP A 1 89 ? -9.822 2.517 -4.646 1.00 94.06 89 TRP A C 1
ATOM 730 O O . TRP A 1 89 ? -9.751 1.921 -5.725 1.00 94.06 89 TRP A O 1
ATOM 740 N N . LYS A 1 90 ? -9.368 3.758 -4.483 1.00 93.94 90 LYS A N 1
ATOM 741 C CA . LYS A 1 90 ? -8.678 4.500 -5.534 1.00 93.94 90 LYS A CA 1
ATOM 742 C C . LYS A 1 90 ? -7.418 3.764 -5.987 1.00 93.94 90 LYS A C 1
ATOM 744 O O . LYS A 1 90 ? -7.248 3.582 -7.191 1.00 93.94 90 LYS A O 1
ATOM 749 N N . GLN A 1 91 ? -6.586 3.277 -5.063 1.00 93.69 91 GLN A N 1
ATOM 750 C CA . GLN A 1 91 ? -5.390 2.492 -5.388 1.00 93.69 91 GLN A CA 1
ATOM 751 C C . GLN A 1 91 ? -5.723 1.167 -6.087 1.00 93.69 91 GLN A C 1
ATOM 753 O O . GLN A 1 91 ? -5.002 0.771 -6.996 1.00 93.69 91 GLN A O 1
ATOM 758 N N . VAL A 1 92 ? -6.832 0.501 -5.757 1.00 92.75 92 VAL A N 1
ATOM 759 C CA . VAL A 1 92 ? -7.306 -0.689 -6.491 1.00 92.75 92 VAL A CA 1
ATOM 760 C C . VAL A 1 92 ? -7.730 -0.335 -7.918 1.00 92.75 92 VAL A C 1
ATOM 762 O O . VAL A 1 92 ? -7.379 -1.054 -8.856 1.00 92.75 92 VAL A O 1
ATOM 765 N N . ALA A 1 93 ? -8.454 0.772 -8.097 1.00 92.12 93 ALA A N 1
ATOM 766 C CA . ALA A 1 93 ? -8.969 1.200 -9.396 1.00 92.12 93 ALA A CA 1
ATOM 767 C C . ALA A 1 93 ? -7.852 1.629 -10.363 1.00 92.12 93 ALA A C 1
ATOM 769 O O . ALA A 1 93 ? -7.869 1.250 -11.533 1.00 92.12 93 ALA A O 1
ATOM 770 N N . ILE A 1 94 ? -6.864 2.391 -9.881 1.00 90.75 94 ILE A N 1
ATOM 771 C CA . ILE A 1 94 ? -5.755 2.895 -10.714 1.00 90.75 94 ILE A CA 1
ATOM 772 C C . ILE A 1 94 ? -4.544 1.952 -10.725 1.00 90.75 94 ILE A C 1
ATOM 774 O O . ILE A 1 94 ? -3.738 1.961 -11.658 1.00 90.75 94 ILE A O 1
ATOM 778 N N . GLY A 1 95 ? -4.404 1.122 -9.690 1.00 84.62 95 GLY A N 1
ATOM 779 C CA . GLY A 1 95 ? -3.204 0.334 -9.423 1.00 84.62 95 GLY A CA 1
ATOM 780 C C . GLY A 1 95 ? -2.969 -0.801 -10.406 1.00 84.62 95 GLY A C 1
ATOM 781 O O . GLY A 1 95 ? -1.842 -1.278 -10.490 1.00 84.62 95 GLY A O 1
ATOM 782 N N . GLY A 1 96 ? -3.963 -1.193 -11.209 1.00 87.44 96 GLY A N 1
ATOM 783 C CA . GLY A 1 96 ? -3.805 -2.216 -12.251 1.00 87.44 96 GLY A CA 1
ATOM 784 C C . GLY A 1 96 ? -2.726 -1.900 -13.300 1.00 87.44 96 GLY A C 1
ATOM 785 O O . GLY A 1 96 ? -2.255 -2.812 -13.979 1.00 87.44 96 GLY A O 1
ATOM 786 N N . LEU A 1 97 ? -2.307 -0.635 -13.414 1.00 88.44 97 LEU A N 1
ATOM 787 C CA . LEU A 1 97 ? -1.219 -0.197 -14.297 1.00 88.44 97 LEU A CA 1
ATOM 788 C C . LEU A 1 97 ? 0.178 -0.359 -13.680 1.00 88.44 97 LEU A C 1
ATOM 790 O O . LEU A 1 97 ? 1.164 -0.479 -14.405 1.00 88.44 97 LEU A O 1
ATOM 794 N N . VAL A 1 98 ? 0.274 -0.336 -12.351 1.00 92.50 98 VAL A N 1
ATOM 795 C CA . VAL A 1 98 ? 1.548 -0.216 -11.627 1.00 92.50 98 VAL A CA 1
ATOM 796 C C . VAL A 1 98 ? 1.849 -1.485 -10.829 1.00 92.50 98 VAL A C 1
ATOM 798 O O . VAL A 1 98 ? 2.971 -2.005 -10.869 1.00 92.50 98 VAL A O 1
ATOM 801 N N . LEU A 1 99 ? 0.839 -2.004 -10.134 1.00 93.44 99 LEU A N 1
ATOM 802 C CA . LEU A 1 99 ? 0.938 -3.120 -9.205 1.00 93.44 99 LEU A CA 1
ATOM 803 C C . LEU A 1 99 ? 0.663 -4.465 -9.893 1.00 93.44 99 LEU A C 1
ATOM 805 O O . LEU A 1 99 ? -0.144 -4.554 -10.823 1.00 93.44 99 LEU A O 1
ATOM 809 N N . PRO A 1 100 ? 1.285 -5.556 -9.415 1.00 92.94 100 PRO A N 1
ATOM 810 C CA . PRO A 1 100 ? 0.949 -6.901 -9.864 1.00 92.94 100 PRO A CA 1
ATOM 811 C C . PRO A 1 100 ? -0.530 -7.233 -9.617 1.00 92.94 100 PRO A C 1
ATOM 813 O O . PRO A 1 100 ? -1.077 -6.929 -8.557 1.00 92.94 100 PRO A O 1
ATOM 816 N N . ARG A 1 101 ? -1.161 -7.965 -10.547 1.00 92.50 101 ARG A N 1
ATOM 817 C CA . ARG A 1 101 ? -2.561 -8.423 -10.410 1.00 92.50 101 ARG A CA 1
ATOM 818 C C . ARG A 1 101 ? -2.823 -9.176 -9.101 1.00 92.50 101 ARG A C 1
ATOM 820 O O . ARG A 1 101 ? -3.889 -9.023 -8.518 1.00 92.50 101 ARG A O 1
ATOM 827 N N . GLY A 1 102 ? -1.848 -9.963 -8.637 1.00 92.38 102 GLY A N 1
ATOM 828 C CA . GLY A 1 102 ? -1.935 -10.672 -7.358 1.00 92.38 102 GLY A CA 1
ATOM 829 C C . GLY A 1 102 ? -2.078 -9.721 -6.168 1.00 92.38 102 GLY A C 1
ATOM 830 O O . GLY A 1 102 ? -2.935 -9.942 -5.325 1.00 92.38 102 GLY A O 1
ATOM 831 N N . THR A 1 103 ? -1.317 -8.622 -6.152 1.00 93.69 103 THR A N 1
ATOM 832 C CA . THR A 1 103 ? -1.407 -7.586 -5.114 1.00 93.69 103 THR A CA 1
ATOM 833 C C . THR A 1 103 ? -2.784 -6.928 -5.113 1.00 93.69 103 THR A C 1
ATOM 835 O O . THR A 1 103 ? -3.398 -6.810 -4.060 1.00 93.69 103 THR A O 1
ATOM 838 N N . ILE A 1 104 ? -3.302 -6.552 -6.288 1.00 94.56 104 ILE A N 1
ATOM 839 C CA . ILE A 1 104 ? -4.640 -5.951 -6.413 1.00 94.56 104 ILE A CA 1
ATOM 840 C C . ILE A 1 104 ? -5.717 -6.893 -5.869 1.00 94.56 104 ILE A C 1
ATOM 842 O O . ILE A 1 104 ? -6.580 -6.466 -5.104 1.00 94.56 104 ILE A O 1
ATOM 846 N N . LYS A 1 105 ? -5.628 -8.184 -6.208 1.00 93.94 105 LYS A N 1
ATOM 847 C CA . LYS A 1 105 ? -6.544 -9.204 -5.697 1.00 93.94 105 LYS A CA 1
ATOM 848 C C . LYS A 1 105 ? -6.478 -9.305 -4.169 1.00 93.94 105 LYS A C 1
ATOM 850 O O . LYS A 1 105 ? -7.521 -9.292 -3.528 1.00 93.94 105 LYS A O 1
ATOM 855 N N . SER A 1 106 ? -5.278 -9.328 -3.587 1.00 93.12 106 SER A N 1
ATOM 856 C CA . SER A 1 106 ? -5.109 -9.372 -2.129 1.00 93.12 106 SER A CA 1
ATOM 857 C C . SER A 1 106 ? -5.684 -8.140 -1.423 1.00 93.12 106 SER A C 1
ATOM 859 O O . SER A 1 106 ? -6.269 -8.280 -0.356 1.00 93.12 106 SER A O 1
ATOM 861 N N . ILE A 1 107 ? -5.579 -6.944 -2.014 1.00 94.12 107 ILE A N 1
ATOM 862 C CA . ILE A 1 107 ? -6.199 -5.728 -1.453 1.00 94.12 107 ILE A CA 1
ATOM 863 C C . ILE A 1 107 ? -7.729 -5.828 -1.503 1.00 94.12 107 ILE A C 1
ATOM 865 O O . ILE A 1 107 ? -8.400 -5.489 -0.534 1.00 94.12 107 ILE A O 1
ATOM 869 N N . GLN A 1 108 ? -8.297 -6.320 -2.606 1.00 94.44 108 GLN A N 1
ATOM 870 C CA . GLN A 1 108 ? -9.746 -6.522 -2.722 1.00 94.44 108 GLN A CA 1
ATOM 871 C C . GLN A 1 108 ? -10.263 -7.560 -1.718 1.00 94.44 108 GLN A C 1
ATOM 873 O O . GLN A 1 108 ? -11.284 -7.336 -1.072 1.00 94.44 108 GLN A O 1
ATOM 878 N N . GLU A 1 109 ? -9.554 -8.680 -1.564 1.00 93.94 109 GLU A N 1
ATOM 879 C CA . GLU A 1 109 ? -9.862 -9.708 -0.564 1.00 93.94 109 GLU A CA 1
ATOM 880 C C . GLU A 1 109 ? -9.811 -9.124 0.856 1.00 93.94 109 GLU A C 1
ATOM 882 O O . GLU A 1 109 ? -10.733 -9.352 1.637 1.00 93.94 109 GLU A O 1
ATOM 887 N N . LEU A 1 110 ? -8.801 -8.301 1.157 1.00 93.94 110 LEU A N 1
ATOM 888 C CA . LEU A 1 110 ? -8.666 -7.599 2.433 1.00 93.94 110 LEU A CA 1
ATOM 889 C C . LEU A 1 110 ? -9.839 -6.646 2.704 1.00 93.94 110 LEU A C 1
ATOM 891 O O . LEU A 1 110 ? -10.429 -6.695 3.779 1.00 93.94 110 LEU A O 1
ATOM 895 N N . LEU A 1 111 ? -10.212 -5.813 1.728 1.00 92.62 111 LEU A N 1
ATOM 896 C CA . LEU A 1 111 ? -11.339 -4.879 1.847 1.00 92.62 111 LEU A CA 1
ATOM 897 C C . LEU A 1 111 ? -12.668 -5.612 2.062 1.00 92.62 111 LEU A C 1
ATOM 899 O O . LEU A 1 111 ? -13.490 -5.195 2.880 1.00 92.62 111 LEU A O 1
ATOM 903 N N . ASN A 1 112 ? -12.874 -6.726 1.359 1.00 92.81 112 ASN A N 1
ATOM 904 C CA . ASN A 1 112 ? -14.062 -7.558 1.526 1.00 92.81 112 ASN A CA 1
ATOM 905 C C . ASN A 1 112 ? -14.094 -8.237 2.902 1.00 92.81 112 ASN A C 1
ATOM 907 O O . ASN A 1 112 ? -15.158 -8.308 3.521 1.00 92.81 112 ASN A O 1
ATOM 911 N N . ALA A 1 113 ? -12.945 -8.707 3.396 1.00 91.94 113 ALA A N 1
ATOM 912 C CA . ALA A 1 113 ? -12.823 -9.295 4.726 1.00 91.94 113 ALA A CA 1
ATOM 913 C C . ALA A 1 113 ? -13.085 -8.257 5.831 1.00 91.94 113 ALA A C 1
ATOM 915 O O . ALA A 1 113 ? -13.895 -8.521 6.717 1.00 91.94 113 ALA A O 1
ATOM 916 N N . ALA A 1 114 ? -12.498 -7.059 5.732 1.00 89.94 114 ALA A N 1
ATOM 917 C CA . ALA A 1 114 ? -12.727 -5.962 6.676 1.00 89.94 114 ALA A CA 1
ATOM 918 C C . ALA A 1 114 ? -14.210 -5.555 6.719 1.00 89.94 114 ALA A C 1
ATOM 920 O O . ALA A 1 114 ? -14.818 -5.485 7.785 1.00 89.94 114 ALA A O 1
ATOM 921 N N . ARG A 1 115 ? -14.845 -5.408 5.548 1.00 89.12 115 ARG A N 1
ATOM 922 C CA . ARG A 1 115 ? -16.286 -5.124 5.457 1.00 89.12 115 ARG A CA 1
ATOM 923 C C . ARG A 1 115 ? -17.148 -6.238 6.055 1.00 89.12 115 ARG A C 1
ATOM 925 O O . ARG A 1 115 ? -18.194 -5.963 6.633 1.00 89.12 115 ARG A O 1
ATOM 932 N N . SER A 1 116 ? -16.737 -7.493 5.894 1.00 89.12 116 SER A N 1
ATOM 933 C CA . SER A 1 116 ? -17.466 -8.633 6.458 1.00 89.12 116 SER A CA 1
ATOM 934 C C . SER A 1 116 ? -17.363 -8.669 7.984 1.00 89.12 116 SER A C 1
ATOM 936 O O . SER A 1 116 ? -18.362 -8.967 8.634 1.00 89.12 116 SER A O 1
ATOM 938 N N . ALA A 1 117 ? -16.210 -8.302 8.554 1.00 87.62 117 ALA A N 1
ATOM 939 C CA . ALA A 1 117 ? -16.017 -8.195 10.002 1.00 87.62 117 ALA A CA 1
ATOM 940 C C . ALA A 1 117 ? -16.938 -7.133 10.635 1.00 87.62 117 ALA A C 1
ATOM 942 O O . ALA A 1 117 ? -17.543 -7.386 11.680 1.00 87.62 117 ALA A O 1
ATOM 943 N N . GLN A 1 118 ? -17.142 -6.003 9.948 1.00 82.50 118 GLN A N 1
ATOM 944 C CA . GLN A 1 118 ? -18.037 -4.923 10.387 1.00 82.50 118 GLN A CA 1
ATOM 945 C C . GLN A 1 118 ? -19.524 -5.305 10.454 1.00 82.50 118 GLN A C 1
ATOM 947 O O . GLN A 1 118 ? -20.286 -4.651 11.158 1.00 82.50 118 GLN A O 1
ATOM 952 N N . ASN A 1 119 ? -19.960 -6.357 9.753 1.00 82.81 119 ASN A N 1
ATOM 953 C CA . ASN A 1 119 ? -21.369 -6.776 9.745 1.00 82.81 119 ASN A CA 1
ATOM 954 C C . ASN A 1 119 ? -21.780 -7.596 10.987 1.00 82.81 119 ASN A C 1
ATOM 956 O O . ASN A 1 119 ? -22.906 -8.093 11.054 1.00 82.81 119 ASN A O 1
ATOM 960 N N . THR A 1 120 ? -20.890 -7.767 11.963 1.00 82.62 120 THR A N 1
ATOM 961 C CA . THR A 1 120 ? -21.176 -8.495 13.207 1.00 82.62 120 THR A CA 1
ATOM 962 C C . THR A 1 120 ? -22.011 -7.623 14.159 1.00 82.62 120 THR A C 1
ATOM 964 O O . THR A 1 120 ? -21.714 -6.446 14.332 1.00 82.62 120 THR A O 1
ATOM 967 N N . MET A 1 121 ? -23.052 -8.180 14.804 1.00 77.62 121 MET A N 1
ATOM 968 C CA . MET A 1 121 ? -23.929 -7.417 15.726 1.00 77.62 121 MET A CA 1
ATOM 969 C C . MET A 1 121 ? -23.208 -6.892 16.979 1.00 77.62 121 MET A C 1
ATOM 971 O O . MET A 1 121 ? -23.679 -5.949 17.609 1.00 77.62 121 MET A O 1
ATOM 975 N N . ASP A 1 122 ? -22.087 -7.509 17.348 1.00 85.62 122 ASP A N 1
ATOM 976 C CA . ASP A 1 122 ? -21.246 -7.088 18.463 1.00 85.62 122 ASP A CA 1
ATOM 977 C C . ASP A 1 122 ? -20.162 -6.127 17.956 1.00 85.62 122 ASP A C 1
ATOM 979 O O . ASP A 1 122 ? -19.227 -6.544 17.272 1.00 85.62 122 ASP A O 1
ATOM 983 N N . LEU A 1 123 ? -20.306 -4.840 18.289 1.00 78.12 123 LEU A N 1
ATOM 984 C CA . LEU A 1 123 ? -19.400 -3.769 17.859 1.00 78.12 123 LEU A CA 1
ATOM 985 C C . LEU A 1 123 ? -17.968 -3.959 18.371 1.00 78.12 123 LEU A C 1
ATOM 987 O O . LEU A 1 123 ? -17.021 -3.619 17.662 1.00 78.12 123 LEU A O 1
ATOM 991 N N . LEU A 1 124 ? -17.806 -4.502 19.581 1.00 80.69 124 LEU A N 1
ATOM 992 C CA . LEU A 1 124 ? -16.493 -4.761 20.166 1.00 80.69 124 LEU A CA 1
ATOM 993 C C . LEU A 1 124 ? -15.764 -5.811 19.336 1.00 80.69 124 LEU A C 1
ATOM 995 O O . LEU A 1 124 ? -14.633 -5.618 18.884 1.00 80.69 124 LEU A O 1
ATOM 999 N N . LYS A 1 125 ? -16.460 -6.926 19.112 1.00 86.06 125 LYS A N 1
ATOM 1000 C CA . LYS A 1 125 ? -15.942 -8.049 18.347 1.00 86.06 125 LYS A CA 1
ATOM 1001 C C . LYS A 1 125 ? -15.689 -7.661 16.892 1.00 86.06 125 LYS A C 1
ATOM 1003 O O . LYS A 1 125 ? -14.639 -8.001 16.362 1.00 86.06 125 LYS A O 1
ATOM 1008 N N . ALA A 1 126 ? -16.593 -6.895 16.280 1.00 86.19 126 ALA A N 1
ATOM 1009 C CA . ALA A 1 126 ? -16.434 -6.380 14.924 1.00 86.19 126 ALA A CA 1
ATOM 1010 C C . ALA A 1 126 ? -15.149 -5.548 14.774 1.00 86.19 126 ALA A C 1
ATOM 1012 O O . ALA A 1 126 ? -14.369 -5.792 13.854 1.00 86.19 126 ALA A O 1
ATOM 1013 N N . ASN A 1 127 ? -14.890 -4.617 15.701 1.00 84.75 127 ASN A N 1
ATOM 1014 C CA . ASN A 1 127 ? -13.683 -3.784 15.682 1.00 84.75 127 ASN A CA 1
ATOM 1015 C C . ASN A 1 127 ? -12.405 -4.608 15.909 1.00 84.75 127 ASN A C 1
ATOM 1017 O O . ASN A 1 127 ? -11.381 -4.353 15.267 1.00 84.75 127 ASN A O 1
ATOM 1021 N N . ALA A 1 128 ? -12.443 -5.586 16.819 1.00 87.31 128 ALA A N 1
ATOM 1022 C CA . ALA A 1 128 ? -11.306 -6.462 17.093 1.00 87.31 128 ALA A CA 1
ATOM 1023 C C . ALA A 1 128 ? -10.969 -7.356 15.886 1.00 87.31 128 ALA A C 1
ATOM 1025 O O . ALA A 1 128 ? -9.813 -7.393 15.456 1.00 87.31 128 ALA A O 1
ATOM 1026 N N . ASP A 1 129 ? -11.981 -8.006 15.304 1.00 90.06 129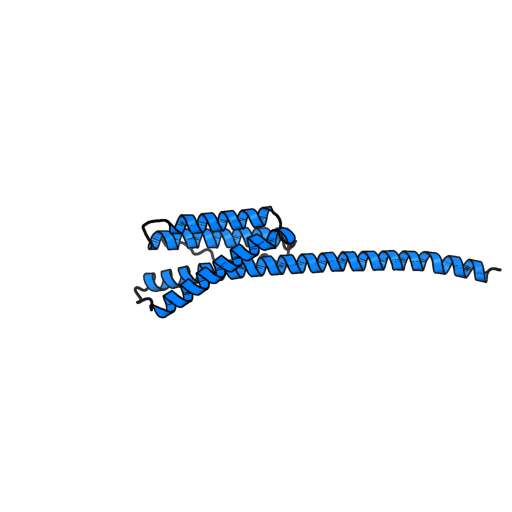 ASP A N 1
ATOM 1027 C CA . ASP A 1 129 ? -11.845 -8.871 14.129 1.00 90.06 129 ASP A CA 1
ATOM 1028 C C . ASP A 1 129 ? -11.363 -8.067 12.911 1.00 90.06 129 ASP A C 1
ATOM 1030 O O . ASP A 1 129 ? -10.459 -8.494 12.190 1.00 90.06 129 ASP A O 1
ATOM 1034 N N . GLU A 1 130 ? -11.907 -6.866 12.700 1.00 90.69 130 GLU A N 1
ATOM 1035 C CA . GLU A 1 130 ? -11.460 -5.978 11.629 1.00 90.69 130 GLU A CA 1
ATOM 1036 C C . GLU A 1 130 ? -9.990 -5.574 11.795 1.00 90.69 130 GLU A C 1
ATOM 1038 O O . GLU A 1 130 ? -9.220 -5.626 10.834 1.00 90.69 130 GLU A O 1
ATOM 1043 N N . SER A 1 131 ? -9.583 -5.192 13.006 1.00 89.69 131 SER A N 1
ATOM 1044 C CA . SER A 1 131 ? -8.200 -4.787 13.281 1.00 89.69 131 SER A CA 1
ATOM 1045 C C . SER A 1 131 ? -7.220 -5.903 12.959 1.00 89.69 131 SER A C 1
ATOM 1047 O O . SER A 1 131 ? -6.209 -5.669 12.301 1.00 89.69 131 SER A O 1
ATOM 1049 N N . ASP A 1 132 ? -7.529 -7.122 13.394 1.00 91.44 132 ASP A N 1
ATOM 1050 C CA . ASP A 1 132 ? -6.714 -8.301 13.123 1.00 91.44 132 ASP A CA 1
ATOM 1051 C C . ASP A 1 132 ? -6.617 -8.586 11.614 1.00 91.44 132 ASP A C 1
ATOM 1053 O O . ASP A 1 132 ? -5.523 -8.812 11.090 1.00 91.44 132 ASP A O 1
ATOM 1057 N N . VAL A 1 133 ? -7.730 -8.470 10.882 1.00 93.75 133 VAL A N 1
ATOM 1058 C CA . VAL A 1 133 ? -7.736 -8.567 9.414 1.00 93.75 133 VAL A CA 1
ATOM 1059 C C . VAL A 1 133 ? -6.831 -7.506 8.780 1.00 93.75 133 VAL A C 1
ATOM 1061 O O . VAL A 1 133 ? -6.006 -7.847 7.927 1.00 93.75 133 VAL A O 1
ATOM 1064 N N . LEU A 1 134 ? -6.927 -6.242 9.205 1.00 93.44 134 LEU A N 1
ATOM 1065 C CA . LEU A 1 134 ? -6.099 -5.149 8.686 1.00 93.44 134 LEU A CA 1
ATOM 1066 C C . LEU A 1 134 ? -4.609 -5.364 8.982 1.00 93.44 134 LEU A C 1
ATOM 1068 O O . LEU A 1 134 ? -3.790 -5.208 8.074 1.00 93.44 134 LEU A O 1
ATOM 1072 N N . PHE A 1 135 ? -4.245 -5.787 10.196 1.00 92.88 135 PHE A N 1
ATOM 1073 C CA . PHE A 1 135 ? -2.853 -6.078 10.558 1.00 92.88 135 PHE A CA 1
ATOM 1074 C C . PHE A 1 135 ? -2.264 -7.213 9.715 1.00 92.88 135 PHE A C 1
ATOM 1076 O O . PHE A 1 135 ? -1.196 -7.046 9.119 1.00 92.88 135 PHE A O 1
ATOM 1083 N N . ARG A 1 136 ? -2.978 -8.337 9.572 1.00 91.69 136 ARG A N 1
ATOM 1084 C CA . ARG A 1 136 ? -2.549 -9.443 8.693 1.00 91.69 136 ARG A CA 1
ATOM 1085 C C . ARG A 1 136 ? -2.454 -9.003 7.231 1.00 91.69 136 ARG A C 1
ATOM 1087 O O . ARG A 1 136 ? -1.556 -9.433 6.499 1.00 91.69 136 ARG A O 1
ATOM 1094 N N . GLY A 1 137 ? -3.365 -8.132 6.801 1.00 92.44 137 GLY A N 1
ATOM 1095 C CA . GLY A 1 137 ? -3.347 -7.501 5.485 1.00 92.44 137 GLY A CA 1
ATOM 1096 C C . GLY A 1 137 ? -2.083 -6.680 5.246 1.00 92.44 137 GLY A C 1
ATOM 1097 O O . GLY A 1 137 ? -1.424 -6.862 4.221 1.00 92.44 137 GLY A O 1
ATOM 1098 N N . ILE A 1 138 ? -1.706 -5.835 6.209 1.00 93.88 138 ILE A N 1
ATOM 1099 C CA . ILE A 1 138 ? -0.469 -5.043 6.179 1.00 93.88 138 ILE A CA 1
ATOM 1100 C C . ILE A 1 138 ? 0.747 -5.965 6.069 1.00 93.88 138 ILE A C 1
ATOM 1102 O O . ILE A 1 138 ? 1.568 -5.767 5.176 1.00 93.88 138 ILE A O 1
ATOM 1106 N N . GLU A 1 139 ? 0.859 -6.998 6.907 1.00 92.69 139 GLU A N 1
ATOM 1107 C CA . GLU A 1 139 ? 1.990 -7.939 6.858 1.00 92.69 139 GLU A CA 1
ATOM 1108 C C . GLU A 1 139 ? 2.107 -8.626 5.490 1.00 92.69 139 GLU A C 1
ATOM 1110 O O . GLU A 1 139 ? 3.190 -8.688 4.896 1.00 92.69 139 GLU A O 1
ATOM 1115 N N . THR A 1 140 ? 0.974 -9.081 4.953 1.00 93.00 140 THR A N 1
ATOM 1116 C CA . THR A 1 140 ? 0.899 -9.726 3.637 1.00 93.00 140 THR A CA 1
ATOM 1117 C C . THR A 1 140 ? 1.311 -8.763 2.522 1.00 93.00 140 THR A C 1
ATOM 1119 O O . THR A 1 140 ? 2.081 -9.132 1.629 1.00 93.00 140 THR A O 1
ATOM 1122 N N . LEU A 1 141 ? 0.851 -7.511 2.575 1.00 93.88 141 LEU A N 1
ATOM 1123 C CA . LEU A 1 141 ? 1.180 -6.489 1.583 1.00 93.88 141 LEU A CA 1
ATOM 1124 C C . LEU A 1 141 ? 2.631 -6.030 1.679 1.00 93.88 141 LEU A C 1
ATOM 1126 O O . LEU A 1 141 ? 3.264 -5.851 0.641 1.00 93.88 141 LEU A O 1
ATOM 1130 N N . VAL A 1 142 ? 3.194 -5.914 2.881 1.00 94.25 142 VAL A N 1
ATOM 1131 C CA . VAL A 1 142 ? 4.624 -5.638 3.081 1.00 94.25 142 VAL A CA 1
ATOM 1132 C C . VAL A 1 142 ? 5.464 -6.773 2.499 1.00 94.25 142 VAL A C 1
ATOM 1134 O O . VAL A 1 142 ? 6.441 -6.513 1.793 1.00 94.25 142 VAL A O 1
ATOM 1137 N N . ALA A 1 143 ? 5.083 -8.033 2.723 1.00 91.56 143 ALA A N 1
ATOM 1138 C CA . ALA A 1 143 ? 5.774 -9.177 2.131 1.00 91.56 143 ALA A CA 1
ATOM 1139 C C . ALA A 1 143 ? 5.688 -9.169 0.592 1.00 91.56 143 ALA A C 1
ATOM 1141 O O . ALA A 1 143 ? 6.695 -9.397 -0.091 1.00 91.56 143 ALA A O 1
ATOM 1142 N N . ALA A 1 144 ? 4.514 -8.854 0.036 1.00 91.81 144 ALA A N 1
ATOM 1143 C CA . ALA A 1 144 ? 4.318 -8.702 -1.403 1.00 91.81 144 ALA A CA 1
ATOM 1144 C C . ALA A 1 144 ? 5.154 -7.545 -1.977 1.00 91.81 144 ALA A C 1
ATOM 1146 O O . ALA A 1 144 ? 5.833 -7.736 -2.986 1.00 91.81 144 ALA A O 1
ATOM 1147 N N . ALA A 1 145 ? 5.174 -6.391 -1.306 1.00 93.25 145 ALA A N 1
ATOM 1148 C CA . ALA A 1 145 ? 5.953 -5.216 -1.689 1.00 93.25 145 ALA A CA 1
ATOM 1149 C C . ALA A 1 145 ? 7.453 -5.513 -1.688 1.00 93.25 145 ALA A C 1
ATOM 1151 O O . ALA A 1 145 ? 8.137 -5.258 -2.676 1.00 93.25 145 ALA A O 1
ATOM 1152 N N . ARG A 1 146 ? 7.969 -6.135 -0.619 1.00 92.38 146 ARG A N 1
ATOM 1153 C CA . ARG A 1 146 ? 9.381 -6.538 -0.530 1.00 92.38 146 ARG A CA 1
ATOM 1154 C C . ARG A 1 146 ? 9.772 -7.476 -1.666 1.00 92.38 146 ARG A C 1
ATOM 1156 O O . ARG A 1 146 ? 10.845 -7.327 -2.246 1.00 92.38 146 ARG A O 1
ATOM 1163 N N . LYS A 1 147 ? 8.898 -8.429 -2.006 1.00 91.81 147 LYS A N 1
ATOM 1164 C CA . LYS A 1 147 ? 9.111 -9.344 -3.132 1.00 91.81 147 LYS A CA 1
ATOM 1165 C C . LYS A 1 147 ? 9.108 -8.608 -4.476 1.00 91.81 147 LYS A C 1
ATOM 1167 O O . LYS A 1 147 ? 10.013 -8.846 -5.269 1.00 91.81 147 LYS A O 1
ATOM 1172 N N . ASP A 1 148 ? 8.119 -7.755 -4.735 1.00 91.88 148 ASP A N 1
ATOM 1173 C CA . ASP A 1 148 ? 7.946 -7.078 -6.031 1.00 91.88 148 ASP A CA 1
ATOM 1174 C C . ASP A 1 148 ? 9.002 -5.989 -6.284 1.00 91.88 148 ASP A C 1
ATOM 1176 O O . ASP A 1 148 ? 9.445 -5.790 -7.414 1.00 91.88 148 ASP A O 1
ATOM 1180 N N . LEU A 1 149 ? 9.460 -5.323 -5.224 1.00 91.44 149 LEU A N 1
ATOM 1181 C CA . LEU A 1 149 ? 10.491 -4.286 -5.290 1.00 91.44 149 LEU A CA 1
ATOM 1182 C C . LEU A 1 149 ? 11.921 -4.844 -5.257 1.00 91.44 149 LEU A C 1
ATOM 1184 O O . LEU A 1 149 ? 12.870 -4.068 -5.361 1.00 91.44 149 LEU A O 1
ATOM 1188 N N . GLY A 1 150 ? 12.089 -6.164 -5.115 1.00 90.75 150 GLY A N 1
ATOM 1189 C CA . GLY A 1 150 ? 13.404 -6.804 -5.040 1.00 90.75 150 GLY A CA 1
ATOM 1190 C C . GLY A 1 150 ? 14.166 -6.515 -3.742 1.00 90.75 150 GLY A C 1
ATOM 1191 O O . GLY A 1 150 ? 15.387 -6.587 -3.728 1.00 90.75 150 GLY A O 1
ATOM 1192 N N . LEU A 1 151 ? 13.465 -6.205 -2.647 1.00 86.06 151 LEU A N 1
ATOM 1193 C CA . LEU A 1 151 ? 14.047 -5.846 -1.344 1.00 86.06 151 LEU A CA 1
ATOM 1194 C C . LEU A 1 151 ? 14.313 -7.062 -0.438 1.00 86.06 151 LEU A C 1
ATOM 1196 O O . LEU A 1 151 ? 14.470 -6.903 0.768 1.00 86.06 151 LEU A O 1
ATOM 1200 N N . ARG A 1 152 ? 14.322 -8.283 -0.989 1.00 68.81 152 ARG A N 1
ATOM 1201 C CA . ARG A 1 152 ? 14.390 -9.538 -0.212 1.00 68.81 152 ARG A CA 1
ATOM 1202 C C . ARG A 1 152 ? 15.623 -9.652 0.692 1.00 68.81 152 ARG A C 1
ATOM 1204 O O . ARG A 1 152 ? 15.513 -10.293 1.730 1.00 68.81 152 ARG A O 1
ATOM 1211 N N . ASP A 1 153 ? 16.716 -8.978 0.342 1.00 61.47 153 ASP A N 1
ATOM 1212 C CA . ASP A 1 153 ? 18.001 -9.091 1.043 1.00 61.47 153 ASP A CA 1
ATOM 1213 C C . ASP A 1 153 ? 18.415 -7.811 1.796 1.00 61.47 153 ASP A C 1
ATOM 1215 O O . ASP A 1 153 ? 19.443 -7.793 2.471 1.00 61.47 153 ASP A O 1
ATOM 1219 N N . LEU A 1 154 ? 17.618 -6.735 1.730 1.00 56.16 154 LEU A N 1
ATOM 1220 C CA . LEU A 1 154 ? 17.890 -5.511 2.488 1.00 56.16 154 LEU A CA 1
ATOM 1221 C C . LEU A 1 154 ? 17.189 -5.565 3.853 1.00 56.16 154 LEU A C 1
ATOM 1223 O O . LEU A 1 154 ? 16.055 -5.127 4.013 1.00 56.16 154 LEU A O 1
ATOM 1227 N N . TYR A 1 155 ? 17.935 -6.062 4.838 1.00 51.62 155 TYR A N 1
ATOM 1228 C CA . TYR A 1 155 ? 17.694 -5.969 6.279 1.00 51.62 155 TYR A CA 1
ATOM 1229 C C . TYR A 1 155 ? 16.514 -6.780 6.841 1.00 51.62 155 TYR A C 1
ATOM 1231 O O . TYR A 1 155 ? 15.342 -6.403 6.799 1.00 51.62 155 TYR A O 1
ATOM 1239 N N . LEU A 1 156 ? 16.900 -7.853 7.535 1.00 45.88 156 LEU A N 1
ATOM 1240 C CA . LEU A 1 156 ? 16.255 -8.378 8.738 1.00 45.88 156 LEU A CA 1
ATOM 1241 C C . LEU A 1 156 ? 16.144 -7.272 9.811 1.00 45.88 156 LEU A C 1
ATOM 1243 O O . LEU A 1 156 ? 16.806 -7.328 10.843 1.00 45.88 156 LEU A O 1
ATOM 1247 N N . LEU A 1 157 ? 15.340 -6.234 9.578 1.00 49.75 157 LEU A N 1
ATOM 1248 C CA . LEU A 1 157 ? 14.849 -5.421 10.684 1.00 49.75 157 LEU A CA 1
ATOM 1249 C C . LEU A 1 157 ? 13.864 -6.303 11.458 1.00 49.75 157 LEU A C 1
ATOM 1251 O O . LEU A 1 157 ? 12.931 -6.822 10.831 1.00 49.75 157 LEU A O 1
ATOM 1255 N N . PRO A 1 158 ? 14.071 -6.523 12.770 1.00 48.16 158 PRO A N 1
ATOM 1256 C CA . PRO A 1 158 ? 13.115 -7.249 13.588 1.00 48.16 158 PRO A CA 1
ATOM 1257 C C . PRO A 1 158 ? 11.774 -6.525 13.467 1.00 48.16 158 PRO A C 1
ATOM 1259 O O . PRO A 1 158 ? 11.618 -5.387 13.906 1.00 48.16 158 PRO A O 1
ATOM 1262 N N . MET A 1 159 ? 10.833 -7.167 12.772 1.00 51.66 159 MET A N 1
ATOM 1263 C CA . MET A 1 159 ? 9.436 -6.752 12.758 1.00 51.66 159 MET A CA 1
ATOM 1264 C C . MET A 1 159 ? 8.978 -6.678 14.218 1.00 51.66 159 MET A C 1
ATOM 1266 O O . MET A 1 159 ? 9.394 -7.504 15.029 1.00 51.66 159 MET A O 1
ATOM 1270 N N . LEU A 1 160 ? 8.192 -5.643 14.510 1.00 54.50 160 LEU A N 1
ATOM 1271 C CA . LEU A 1 160 ? 7.660 -5.232 15.810 1.00 54.50 160 LEU A CA 1
ATOM 1272 C C . LEU A 1 160 ? 7.461 -6.382 16.816 1.00 54.50 160 LEU A C 1
ATOM 1274 O O . LEU A 1 160 ? 7.043 -7.471 16.415 1.00 54.50 160 LEU A O 1
ATOM 1278 N N . PRO A 1 161 ? 7.693 -6.142 18.124 1.00 47.00 161 PRO A N 1
ATOM 1279 C CA . PRO A 1 161 ? 7.464 -7.150 19.148 1.00 47.00 161 PRO A CA 1
ATOM 1280 C C . PRO A 1 161 ? 6.040 -7.683 19.008 1.00 47.00 161 PRO A C 1
ATOM 1282 O O . PRO A 1 161 ? 5.060 -6.951 19.153 1.00 47.00 161 PRO A O 1
ATOM 1285 N N . ARG A 1 162 ? 5.948 -8.971 18.672 1.00 51.72 162 ARG A N 1
ATOM 1286 C CA . ARG A 1 162 ? 4.716 -9.750 18.685 1.00 51.72 162 ARG A CA 1
ATOM 1287 C C . ARG A 1 162 ? 4.084 -9.494 20.051 1.00 51.72 162 ARG A C 1
ATOM 1289 O O . ARG A 1 162 ? 4.701 -9.868 21.043 1.00 51.72 162 ARG A O 1
ATOM 1296 N N . ARG A 1 163 ? 2.933 -8.806 20.109 1.00 52.38 163 ARG A N 1
ATOM 1297 C CA . ARG A 1 163 ? 2.173 -8.623 21.357 1.00 52.38 163 ARG A CA 1
ATOM 1298 C C . ARG A 1 163 ? 2.048 -10.005 21.990 1.00 52.38 163 ARG A C 1
ATOM 1300 O O . ARG A 1 163 ? 1.329 -10.857 21.465 1.00 52.38 163 ARG A O 1
ATOM 1307 N N . GLU A 1 164 ? 2.807 -10.246 23.054 1.00 53.34 164 GLU A N 1
ATOM 1308 C CA . GLU A 1 164 ? 2.613 -11.419 23.883 1.00 53.34 164 GLU A CA 1
ATOM 1309 C C . GLU A 1 164 ? 1.195 -11.305 24.418 1.00 53.34 164 GLU A C 1
ATOM 1311 O O . GLU A 1 164 ? 0.842 -10.346 25.103 1.00 53.34 164 GLU A O 1
ATOM 1316 N N . GLN A 1 165 ? 0.350 -12.247 24.012 1.00 46.31 165 GLN A N 1
ATOM 1317 C CA . GLN A 1 165 ? -0.953 -12.415 24.620 1.00 46.31 165 GLN A CA 1
ATOM 1318 C C . GLN A 1 165 ? -0.699 -12.799 26.078 1.00 46.31 165 GLN A C 1
ATOM 1320 O O . GLN A 1 165 ? -0.326 -13.939 26.364 1.00 46.31 165 GLN A O 1
ATOM 1325 N N . SER A 1 166 ? -0.832 -11.834 26.992 1.00 52.34 166 SER A N 1
ATOM 1326 C CA . SER A 1 166 ? -0.907 -12.135 28.415 1.00 52.34 166 SER A CA 1
ATOM 1327 C C . SER A 1 166 ? -2.183 -12.941 28.635 1.00 52.34 166 SER A C 1
ATOM 1329 O O . SER A 1 166 ? -3.278 -12.470 28.322 1.00 52.34 166 SER A O 1
ATOM 1331 N N . LYS A 1 167 ? -1.998 -14.176 29.099 1.00 52.84 167 LYS A N 1
ATOM 1332 C CA . LYS A 1 167 ? -3.062 -15.028 29.627 1.00 52.84 167 LYS A CA 1
ATOM 1333 C C . LYS A 1 167 ? -3.744 -14.388 30.828 1.00 52.84 167 LYS A C 1
ATOM 1335 O O . LYS A 1 167 ? -3.043 -13.655 31.561 1.00 52.84 167 LYS A O 1
#

pLDDT: mean 85.31, std 13.33, range [45.88, 96.5]

Radius of gyration: 25.3 Å; chains: 1; bounding box: 70×30×79 Å

Foldseek 3Di:
DVVVVVVVVVPVVVVVVVVVVVVVVVVVVVVVVLLVLLVVLLVLLLVLLVLLLVLLVVVVVCVVVVHDDDPVVNVVSVVSNVVSLVSLVVSLVPVVVRDDPVLSVLSVVLSVQLVVLCVDPDNNRSSVSNSVSSVVSSVVSVVRSCVVSVVVPPDPPPDDPDPPPDD

Secondary structure (DSSP, 8-state):
-HHHHHHHHHHHHHHHHHHHHHHHHHHHHHHHHHHHHHHHHHHHHHHHHHHHHHHHHHHHHHHHTT----HHHHHHHHHHHHHHHHHHHHHHHHHTTTS-HHHHHHHHHHHHHHHHHHTSS-HHHHHHHHHHHHHHHHHHHHHHHHHHTT-TTS-------------